Protein AF-A0A2V7YXL9-F1 (afdb_monomer_lite)

Structure (mmCIF, N/CA/C/O backbone):
data_AF-A0A2V7YXL9-F1
#
_entry.id   AF-A0A2V7YXL9-F1
#
loop_
_atom_site.group_PDB
_atom_site.id
_atom_site.type_symbol
_atom_site.label_atom_id
_atom_site.label_alt_id
_atom_site.label_comp_id
_atom_site.label_asym_id
_atom_site.label_entity_id
_atom_site.label_seq_id
_atom_site.pdbx_PDB_ins_code
_atom_site.Cartn_x
_atom_site.Cartn_y
_atom_site.Cartn_z
_atom_site.occupancy
_atom_site.B_iso_or_equiv
_atom_site.auth_seq_id
_atom_site.auth_comp_id
_atom_site.auth_asym_id
_atom_site.auth_atom_id
_atom_site.pdbx_PDB_model_num
ATOM 1 N N . MET A 1 1 ? -18.462 0.810 14.768 1.00 52.62 1 MET A N 1
ATOM 2 C CA . MET A 1 1 ? -18.452 -0.130 13.633 1.00 52.62 1 MET A CA 1
ATOM 3 C C . MET A 1 1 ? -19.835 -0.167 12.979 1.00 52.62 1 MET A C 1
ATOM 5 O O . MET A 1 1 ? -20.637 -1.012 13.337 1.00 52.62 1 MET A O 1
ATOM 9 N N . PRO A 1 2 ? -20.152 0.771 12.074 1.00 54.00 2 PRO A N 1
ATOM 10 C CA . PRO A 1 2 ? -21.387 0.750 11.287 1.00 54.00 2 PRO A CA 1
ATOM 11 C C . PRO A 1 2 ? -21.345 -0.283 10.145 1.00 54.00 2 PRO A C 1
ATOM 13 O O . PRO A 1 2 ? -22.383 -0.828 9.792 1.00 54.00 2 PRO A O 1
ATOM 16 N N . GLY A 1 3 ? -20.158 -0.626 9.623 1.00 59.62 3 GLY A N 1
ATOM 17 C CA . GLY A 1 3 ? -20.013 -1.619 8.546 1.00 59.62 3 GLY A CA 1
ATOM 18 C C . GLY A 1 3 ? -20.496 -3.028 8.913 1.00 59.62 3 GLY A C 1
ATOM 19 O O . GLY A 1 3 ? -21.124 -3.679 8.091 1.00 59.62 3 GLY A O 1
ATOM 20 N N . LEU A 1 4 ? -20.303 -3.466 10.165 1.00 66.38 4 LEU A N 1
ATOM 21 C CA . LEU A 1 4 ? -20.813 -4.759 10.658 1.00 66.38 4 LEU A CA 1
ATOM 22 C C . LEU A 1 4 ? -22.345 -4.824 10.674 1.00 66.38 4 LEU A C 1
ATOM 24 O O . LEU A 1 4 ? -22.915 -5.871 10.393 1.00 66.38 4 LEU A O 1
ATOM 28 N N . ILE A 1 5 ? -23.005 -3.705 10.988 1.00 70.62 5 ILE A N 1
ATOM 29 C CA . ILE A 1 5 ? -24.471 -3.624 11.027 1.00 70.62 5 ILE A CA 1
ATOM 30 C C . ILE A 1 5 ? -25.033 -3.735 9.605 1.00 70.62 5 ILE A C 1
ATOM 32 O O . ILE A 1 5 ? -26.008 -4.443 9.384 1.00 70.62 5 ILE A O 1
ATOM 36 N N . LEU A 1 6 ? -24.379 -3.089 8.633 1.00 70.38 6 LEU A N 1
ATOM 37 C CA . LEU A 1 6 ? -24.754 -3.163 7.218 1.00 70.38 6 LEU A CA 1
ATOM 38 C C . LEU A 1 6 ? -24.442 -4.531 6.590 1.00 70.38 6 LEU A C 1
ATOM 40 O O . LEU A 1 6 ? -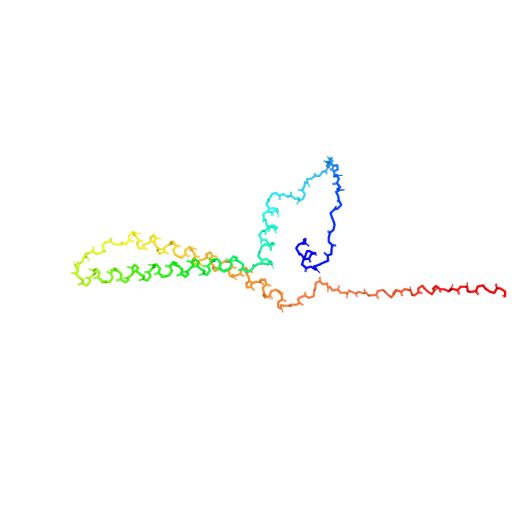25.187 -4.987 5.730 1.00 70.38 6 LEU A O 1
ATOM 44 N N . TRP A 1 7 ? -23.383 -5.214 7.039 1.00 70.69 7 TRP A N 1
ATOM 45 C CA . TRP A 1 7 ? -23.030 -6.558 6.564 1.00 70.69 7 TRP A CA 1
ATOM 46 C C . TRP A 1 7 ? -24.044 -7.636 6.981 1.00 70.69 7 TRP A C 1
ATOM 48 O O . TRP A 1 7 ? -24.131 -8.675 6.336 1.00 70.69 7 TRP A O 1
ATOM 58 N N . GLY A 1 8 ? -24.850 -7.382 8.019 1.00 77.94 8 GLY A N 1
ATOM 59 C CA . GLY A 1 8 ? -25.895 -8.304 8.473 1.00 77.94 8 GLY A CA 1
ATOM 60 C C . GLY A 1 8 ? -27.071 -8.486 7.501 1.00 77.94 8 GLY A C 1
ATOM 61 O O . GLY A 1 8 ? -27.855 -9.406 7.695 1.00 77.94 8 GLY A O 1
ATOM 62 N N . GLY A 1 9 ? -27.219 -7.637 6.474 1.00 81.50 9 GLY A N 1
ATOM 63 C CA . GLY A 1 9 ? -28.228 -7.802 5.411 1.00 81.50 9 GLY A CA 1
ATOM 64 C C . GLY A 1 9 ? -29.686 -7.543 5.818 1.00 81.50 9 GLY A C 1
ATOM 65 O O . GLY A 1 9 ? -30.596 -7.749 5.019 1.00 81.50 9 GLY A O 1
ATOM 66 N N . PHE A 1 10 ? -29.927 -7.086 7.046 1.00 85.62 10 PHE A N 1
ATOM 67 C CA . PHE A 1 10 ? -31.263 -6.766 7.545 1.00 85.62 10 PHE A CA 1
ATOM 68 C C . PHE A 1 10 ? -31.799 -5.451 6.957 1.00 85.62 10 PHE A C 1
ATOM 70 O O . PHE A 1 10 ? -31.010 -4.578 6.589 1.00 85.62 10 PHE A O 1
ATOM 77 N N . PRO A 1 11 ? -33.132 -5.261 6.906 1.00 84.50 11 PRO A N 1
ATOM 78 C CA . PRO A 1 11 ? -33.712 -3.981 6.520 1.00 84.50 11 PRO A CA 1
ATOM 79 C C . PRO A 1 11 ? -33.295 -2.888 7.513 1.00 84.50 11 PRO A C 1
ATOM 81 O O . PRO A 1 11 ? -33.553 -2.985 8.713 1.00 84.50 11 PRO A O 1
ATOM 84 N N . VAL A 1 12 ? -32.645 -1.838 7.006 1.00 84.44 12 VAL A N 1
ATOM 85 C CA . VAL A 1 12 ? -32.183 -0.689 7.796 1.00 84.44 12 VAL A CA 1
ATOM 86 C C . VAL A 1 12 ? -33.057 0.519 7.483 1.00 84.44 12 VAL A C 1
ATOM 88 O O . VAL A 1 12 ? -33.291 0.832 6.319 1.00 84.44 12 VAL A O 1
ATOM 91 N N . THR A 1 13 ? -33.500 1.227 8.521 1.00 88.38 13 THR A N 1
ATOM 92 C CA . THR A 1 13 ? -34.171 2.526 8.393 1.00 88.38 13 THR A CA 1
ATOM 93 C C . THR A 1 13 ? -33.382 3.600 9.138 1.00 88.38 13 THR A C 1
ATOM 95 O O . THR A 1 13 ? -32.772 3.329 10.175 1.00 88.38 13 THR A O 1
ATOM 98 N N . LEU A 1 14 ? -33.355 4.816 8.595 1.00 87.75 14 LEU A N 1
ATOM 99 C CA . LEU A 1 14 ? -32.665 5.962 9.183 1.00 87.75 14 LEU A CA 1
ATOM 100 C C . LEU A 1 14 ? -33.693 6.839 9.893 1.00 87.75 14 LEU A C 1
ATOM 102 O O . LEU A 1 14 ? -34.594 7.377 9.256 1.00 87.75 14 LEU A O 1
ATOM 106 N N . VAL A 1 15 ? -33.541 7.004 11.206 1.00 91.00 15 VAL A N 1
ATOM 107 C CA . VAL A 1 15 ? -34.381 7.915 11.991 1.00 91.00 15 VAL A CA 1
ATOM 108 C C . VAL A 1 15 ? -33.640 9.247 12.124 1.00 91.00 15 VAL A C 1
ATOM 110 O O . VAL A 1 15 ? -32.599 9.283 12.789 1.00 91.00 15 VAL A O 1
ATOM 113 N N . PRO A 1 16 ? -34.107 10.331 11.476 1.00 90.44 16 PRO A N 1
ATOM 114 C CA . PRO A 1 16 ? -33.462 11.628 11.596 1.00 90.44 16 PRO A CA 1
ATOM 115 C C . PRO A 1 16 ? -33.599 12.145 13.031 1.00 90.44 16 PRO A C 1
ATOM 117 O O . PRO A 1 16 ? -34.661 12.064 13.645 1.00 90.44 16 PRO A O 1
ATOM 120 N N . TYR A 1 17 ? -32.504 12.674 13.567 1.00 91.19 17 TYR A N 1
ATOM 121 C CA . TYR A 1 17 ? -32.454 13.278 14.892 1.00 91.19 17 TYR A CA 1
ATOM 122 C C . TYR A 1 17 ? -31.559 14.510 14.839 1.00 91.19 17 TYR A C 1
ATOM 124 O O . TYR A 1 17 ? -30.385 14.414 14.468 1.00 91.19 17 TYR A O 1
ATOM 132 N N . GLU A 1 18 ? -32.095 15.661 15.230 1.00 88.50 18 GLU A N 1
ATOM 133 C CA . GLU A 1 18 ? -31.297 16.868 15.407 1.00 88.50 18 GLU A CA 1
ATOM 134 C C . GLU A 1 18 ? -30.665 16.878 16.795 1.00 88.50 18 GLU A C 1
ATOM 136 O O . GLU A 1 18 ? -31.336 16.852 17.827 1.00 88.50 18 GLU A O 1
ATOM 141 N N . ARG A 1 19 ? -29.332 16.918 16.819 1.00 83.31 19 ARG A N 1
ATOM 142 C CA . ARG A 1 19 ? -28.575 17.118 18.053 1.00 83.31 19 ARG A CA 1
ATOM 143 C C . ARG A 1 19 ? -28.387 18.603 18.306 1.00 83.31 19 ARG A C 1
ATOM 145 O O . ARG A 1 19 ? -27.758 19.283 17.500 1.00 83.31 19 ARG A O 1
ATOM 152 N N . THR A 1 20 ? -28.796 19.063 19.481 1.00 84.56 20 THR A N 1
ATOM 153 C CA . THR A 1 20 ? -28.427 20.390 19.980 1.00 84.56 20 THR A CA 1
ATOM 154 C C . THR A 1 20 ? -26.905 20.506 20.109 1.00 84.56 20 THR A C 1
ATOM 156 O O . THR A 1 20 ? -26.217 19.548 20.489 1.00 84.56 20 THR A O 1
ATOM 159 N N . ALA A 1 21 ? -26.364 21.681 19.780 1.00 80.81 21 ALA A N 1
ATOM 160 C CA . ALA A 1 21 ? -24.950 21.975 19.969 1.00 80.81 21 ALA A C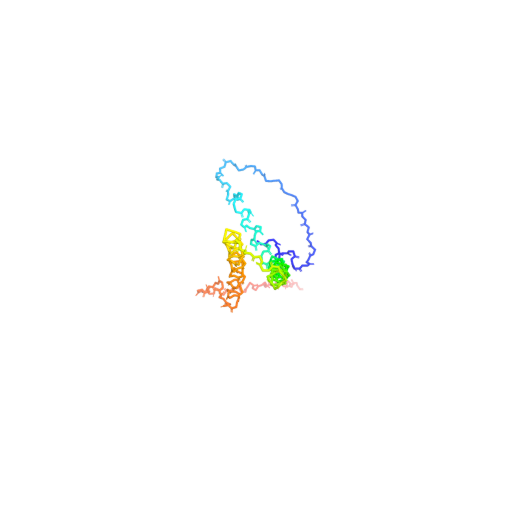A 1
ATOM 161 C C . ALA A 1 21 ? -24.574 21.831 21.454 1.00 80.81 21 ALA A C 1
ATOM 163 O O . ALA A 1 21 ? -25.312 22.256 22.340 1.00 80.81 21 ALA A O 1
ATOM 164 N N . ARG A 1 22 ? -23.428 21.199 21.734 1.00 81.50 22 ARG A N 1
ATOM 165 C CA . ARG A 1 22 ? -22.941 21.055 23.112 1.00 81.50 22 ARG A CA 1
ATOM 166 C C . ARG A 1 22 ? -22.476 22.412 23.630 1.00 81.50 22 ARG A C 1
ATOM 168 O O . ARG A 1 22 ? -21.664 23.055 22.974 1.00 81.50 22 ARG A O 1
ATOM 175 N N . THR A 1 23 ? -22.946 22.790 24.813 1.00 77.31 23 THR A N 1
ATOM 176 C CA . THR A 1 23 ? -22.503 23.981 25.551 1.00 77.31 23 THR A CA 1
ATOM 177 C C . THR A 1 23 ? -21.172 23.757 26.269 1.00 77.31 23 THR A C 1
ATOM 179 O O . THR A 1 23 ? -20.389 24.691 26.398 1.00 77.31 23 THR A O 1
ATOM 182 N N . GLU A 1 24 ? -20.865 22.514 26.662 1.00 77.88 24 GLU A N 1
ATOM 183 C CA . GLU A 1 24 ? -19.635 22.171 27.381 1.00 77.88 24 GLU A CA 1
ATOM 184 C C . GLU A 1 24 ? -18.916 20.940 26.805 1.00 77.88 24 GLU A C 1
ATOM 186 O O . GLU A 1 24 ? -19.520 19.980 26.311 1.00 77.88 24 GLU A O 1
ATOM 191 N N . GLY A 1 25 ? -17.584 20.966 26.906 1.00 77.50 25 GLY A N 1
ATOM 192 C CA . GLY A 1 25 ? -16.694 19.887 26.484 1.00 77.50 25 GLY A CA 1
ATOM 193 C C . GLY A 1 25 ? -16.240 19.963 25.022 1.00 77.50 25 GLY A C 1
ATOM 194 O O . GLY A 1 25 ? -16.888 20.526 24.144 1.00 77.50 25 GLY A O 1
ATOM 195 N N . ARG A 1 26 ? -15.082 19.356 24.733 1.00 76.00 26 ARG A N 1
ATOM 196 C CA . ARG A 1 26 ? -14.544 19.263 23.366 1.00 76.00 26 ARG A CA 1
ATOM 197 C C . ARG A 1 26 ? -15.094 18.033 22.651 1.00 76.00 26 ARG A C 1
ATOM 199 O O . ARG A 1 26 ? -15.252 16.961 23.242 1.00 76.00 26 ARG A O 1
ATOM 206 N N . SER A 1 27 ? -15.338 18.158 21.347 1.00 78.06 27 SER A N 1
ATOM 207 C CA . SER A 1 27 ? -15.705 17.010 20.517 1.00 78.06 27 SER A CA 1
ATOM 208 C C . SER A 1 27 ? -14.636 15.920 20.625 1.00 78.06 27 SER A C 1
ATOM 210 O O . SER A 1 27 ? -13.482 16.112 20.244 1.00 78.06 27 SER A O 1
ATOM 212 N N . ARG A 1 28 ? -15.032 14.725 21.084 1.00 78.19 28 ARG A N 1
ATOM 213 C CA . ARG A 1 28 ? -14.165 13.539 21.023 1.00 78.19 28 ARG A CA 1
ATOM 214 C C . ARG A 1 28 ? -13.928 13.069 19.584 1.00 78.19 28 ARG A C 1
ATOM 216 O O . ARG A 1 28 ? -13.102 12.177 19.403 1.00 78.19 28 ARG A O 1
ATOM 223 N N . TRP A 1 29 ? -14.609 13.653 18.595 1.00 82.00 29 TRP A N 1
ATOM 224 C CA . TRP A 1 29 ? -14.569 13.292 17.180 1.00 82.00 29 TRP A CA 1
ATOM 225 C C . TRP A 1 29 ? -13.835 14.362 16.362 1.00 82.00 29 TRP A C 1
ATOM 227 O O . TRP A 1 29 ? -14.442 15.246 15.758 1.00 82.00 29 TRP A O 1
ATOM 237 N N . THR A 1 30 ? -12.505 14.299 16.392 1.00 87.69 30 THR A N 1
ATOM 238 C CA . THR A 1 30 ? -11.615 15.178 15.622 1.00 87.69 30 THR A CA 1
ATOM 239 C C . THR A 1 30 ? -11.428 14.664 14.194 1.00 87.69 30 THR A C 1
ATOM 241 O O . THR A 1 30 ? -11.667 13.489 13.913 1.00 87.69 30 THR A O 1
ATOM 244 N N . PHE A 1 31 ? -10.963 15.524 13.282 1.00 86.38 31 PHE A N 1
ATOM 245 C CA . PHE A 1 31 ? -10.697 15.145 11.888 1.00 86.38 31 PHE A CA 1
ATOM 246 C C . PHE A 1 31 ? -9.723 13.960 11.771 1.00 86.38 31 PHE A C 1
ATOM 248 O O . PHE A 1 31 ? -10.017 12.994 11.075 1.00 86.38 31 PHE A O 1
ATOM 255 N N . ALA A 1 32 ? -8.638 13.954 12.552 1.00 86.44 32 ALA A N 1
ATOM 256 C CA . ALA A 1 32 ? -7.692 12.835 12.591 1.00 86.44 32 ALA A CA 1
ATOM 257 C C . ALA A 1 32 ? -8.362 11.494 12.952 1.00 86.44 32 ALA A C 1
ATOM 259 O O . ALA A 1 32 ? -8.060 10.460 12.360 1.00 86.44 32 ALA A O 1
ATOM 260 N N . LYS A 1 33 ? -9.331 11.505 13.880 1.00 85.69 33 LYS A N 1
ATOM 261 C CA . LYS A 1 33 ? -10.093 10.299 14.240 1.00 85.69 33 LYS A CA 1
ATOM 262 C C . LYS A 1 33 ? -11.038 9.856 13.128 1.00 85.69 33 LYS A C 1
ATOM 264 O O . LYS A 1 33 ? -11.213 8.656 12.959 1.00 85.69 33 LYS A O 1
ATOM 269 N N . LYS A 1 34 ? -11.601 10.794 12.356 1.00 86.25 34 LYS A N 1
ATOM 270 C CA . LYS A 1 34 ? -12.410 10.482 11.165 1.00 86.25 34 LYS A CA 1
ATOM 271 C C . LYS A 1 34 ? -11.574 9.790 10.089 1.00 86.25 34 LYS A C 1
ATOM 273 O O . LYS A 1 34 ? -12.002 8.764 9.576 1.00 86.25 34 LYS A O 1
ATOM 278 N N . VAL A 1 35 ? -10.381 10.314 9.795 1.00 86.69 35 VAL A N 1
ATOM 279 C CA . VAL A 1 35 ? -9.464 9.721 8.805 1.00 86.69 35 VAL A CA 1
ATOM 280 C C . VAL A 1 35 ? -9.027 8.331 9.248 1.00 86.69 35 VAL A C 1
ATOM 282 O O . VAL A 1 35 ? -9.180 7.379 8.489 1.00 86.69 35 VAL A O 1
ATOM 285 N N . LYS A 1 36 ? -8.576 8.186 10.502 1.00 86.00 36 LYS A N 1
ATOM 286 C CA . LYS A 1 36 ? -8.222 6.876 11.060 1.00 86.00 36 LYS A CA 1
ATOM 287 C C . LYS A 1 36 ? -9.381 5.885 10.930 1.00 86.00 36 LYS A C 1
ATOM 289 O O . LYS A 1 36 ? -9.195 4.774 10.457 1.00 86.00 36 LYS A O 1
ATOM 294 N N . PHE A 1 37 ? -10.585 6.309 11.304 1.00 83.81 37 PHE A N 1
ATOM 295 C CA . PHE A 1 37 ? -11.778 5.474 11.232 1.00 83.81 37 PHE A CA 1
ATOM 296 C C . PHE A 1 37 ? -12.129 5.039 9.801 1.00 83.81 37 PHE A C 1
ATOM 298 O O . PHE A 1 37 ? -12.546 3.899 9.592 1.00 83.81 37 PHE A O 1
ATOM 305 N N . PHE A 1 38 ? -11.956 5.925 8.818 1.00 84.50 38 PHE A N 1
ATOM 306 C CA . PHE A 1 38 ? -12.140 5.594 7.407 1.00 84.50 38 PHE A CA 1
ATOM 307 C C . PHE A 1 38 ? -11.119 4.552 6.940 1.00 84.50 38 PHE A C 1
ATOM 309 O O . PHE A 1 38 ? -11.515 3.525 6.394 1.00 84.50 38 PHE A O 1
ATOM 316 N N . VAL A 1 39 ? -9.832 4.776 7.222 1.00 82.62 39 VAL A N 1
ATOM 317 C CA . VAL A 1 39 ? -8.747 3.842 6.879 1.00 82.62 39 VAL A CA 1
ATOM 318 C C . VAL A 1 39 ? -8.988 2.471 7.514 1.00 82.62 39 VAL A C 1
ATOM 320 O O . VAL A 1 39 ? -8.966 1.461 6.815 1.00 82.62 39 VAL A O 1
ATOM 323 N N . ASP A 1 40 ? -9.323 2.435 8.806 1.00 82.19 40 ASP A N 1
ATOM 324 C CA . ASP A 1 40 ? -9.635 1.195 9.521 1.00 82.19 40 ASP A CA 1
ATOM 325 C C . ASP A 1 40 ? -10.817 0.449 8.897 1.00 82.19 40 ASP A C 1
ATOM 327 O O . ASP A 1 40 ? -10.772 -0.777 8.789 1.00 82.19 40 ASP A O 1
ATOM 331 N N . SER A 1 41 ? -11.847 1.177 8.456 1.00 80.38 41 SER A N 1
ATOM 332 C CA . SER A 1 41 ? -13.027 0.593 7.811 1.00 80.38 41 SER A CA 1
ATOM 333 C C . SER A 1 41 ? -12.697 0.022 6.430 1.00 80.38 41 SER A C 1
ATOM 335 O O . SER A 1 41 ? -13.074 -1.108 6.138 1.00 80.38 41 SER A O 1
ATOM 337 N N . VAL A 1 42 ? -11.961 0.755 5.589 1.00 80.19 42 VAL A N 1
ATOM 338 C CA . VAL A 1 42 ? -11.578 0.278 4.249 1.00 80.19 42 VAL A CA 1
ATOM 339 C C . VAL A 1 42 ? -10.710 -0.976 4.344 1.00 80.19 42 VAL A C 1
ATOM 341 O O . VAL A 1 42 ? -10.986 -1.952 3.655 1.00 80.19 42 VAL A O 1
ATOM 344 N N . ILE A 1 43 ? -9.712 -0.978 5.232 1.00 80.12 43 ILE A N 1
ATOM 345 C CA . ILE A 1 43 ? -8.800 -2.117 5.413 1.00 80.12 43 ILE A CA 1
ATOM 346 C C . ILE A 1 43 ? -9.530 -3.333 6.000 1.00 80.12 43 ILE A C 1
ATOM 348 O O . ILE A 1 43 ? -9.236 -4.466 5.638 1.00 80.12 43 ILE A O 1
ATOM 352 N N . SER A 1 44 ? -10.490 -3.124 6.908 1.00 75.88 44 SER A N 1
ATOM 353 C CA . SER A 1 44 ? -11.173 -4.235 7.581 1.00 75.88 44 SER A CA 1
ATOM 354 C C . SER A 1 44 ? -12.228 -4.933 6.720 1.00 75.88 44 SER A C 1
ATOM 356 O O . SER A 1 44 ? -12.538 -6.089 6.995 1.00 75.88 44 SER A O 1
ATOM 358 N N . PHE A 1 45 ? -12.804 -4.249 5.727 1.00 71.81 45 PHE A N 1
ATOM 359 C CA . PHE A 1 45 ? -13.894 -4.786 4.900 1.00 71.81 45 PHE A CA 1
ATOM 360 C C . PHE A 1 45 ? -13.512 -4.989 3.427 1.00 71.81 45 PHE A C 1
ATOM 362 O O . PHE A 1 45 ? -14.347 -5.443 2.648 1.00 71.81 45 PHE A O 1
ATOM 369 N N . SER A 1 46 ? -12.286 -4.650 3.012 1.00 78.19 46 SER A N 1
ATOM 370 C CA . SER A 1 46 ? -11.885 -4.741 1.608 1.00 78.19 46 SER A CA 1
ATOM 371 C C . SER A 1 46 ? -10.442 -5.195 1.424 1.00 78.19 46 SER A C 1
ATOM 373 O O . SER A 1 46 ? -9.524 -4.652 2.023 1.00 78.19 46 SER A O 1
ATOM 375 N N . TYR A 1 47 ? -10.235 -6.128 0.494 1.00 79.56 47 TYR A N 1
ATOM 376 C CA . TYR A 1 47 ? -8.910 -6.513 -0.009 1.00 79.56 47 TYR A CA 1
ATOM 377 C C . TYR A 1 47 ? -8.411 -5.595 -1.133 1.00 79.56 47 TYR A C 1
ATOM 379 O O . TYR A 1 47 ? -7.344 -5.834 -1.705 1.00 79.56 47 TYR A O 1
ATOM 387 N N . ALA A 1 48 ? -9.181 -4.560 -1.492 1.00 82.44 48 ALA A N 1
ATOM 388 C CA . ALA A 1 48 ? -8.845 -3.675 -2.598 1.00 82.44 48 ALA A CA 1
ATOM 389 C C . ALA A 1 48 ? -7.438 -3.064 -2.456 1.00 82.44 48 ALA A C 1
ATOM 391 O O . ALA A 1 48 ? -6.668 -3.224 -3.400 1.00 82.44 48 ALA A O 1
ATOM 392 N N . PRO A 1 49 ? -7.038 -2.444 -1.323 1.00 82.31 49 PRO A N 1
ATOM 393 C CA . PRO A 1 49 ? -5.738 -1.772 -1.220 1.00 82.31 49 PRO A CA 1
ATOM 394 C C . PRO A 1 49 ? -4.560 -2.696 -1.542 1.00 82.31 49 PRO A C 1
ATOM 396 O O . PRO A 1 49 ? -3.651 -2.316 -2.276 1.00 82.31 49 PRO A O 1
ATOM 399 N N . LEU A 1 50 ? -4.625 -3.938 -1.055 1.00 85.31 50 LEU A N 1
ATOM 400 C CA . LEU A 1 50 ? -3.610 -4.951 -1.314 1.00 85.31 50 LEU A CA 1
ATOM 401 C C . LEU A 1 50 ? -3.555 -5.312 -2.806 1.00 85.31 50 LEU A C 1
ATOM 403 O O . LEU A 1 50 ? -2.482 -5.342 -3.400 1.00 85.31 50 LEU A O 1
ATOM 407 N N . ARG A 1 51 ? -4.720 -5.506 -3.437 1.00 86.38 51 ARG A N 1
ATOM 408 C CA . ARG A 1 51 ? -4.818 -5.842 -4.863 1.00 86.38 51 ARG A CA 1
ATOM 409 C C . ARG A 1 51 ? -4.325 -4.710 -5.767 1.00 86.38 51 ARG A C 1
ATOM 411 O O . ARG A 1 51 ? -3.646 -4.987 -6.751 1.00 86.38 51 ARG A O 1
ATOM 418 N N . TRP A 1 52 ? -4.610 -3.452 -5.422 1.00 87.50 52 TRP A N 1
ATOM 419 C CA . TRP A 1 52 ? -4.088 -2.280 -6.137 1.00 87.50 52 TRP A CA 1
ATOM 420 C C . TRP A 1 52 ? -2.559 -2.235 -6.098 1.00 87.50 52 TRP A C 1
ATOM 422 O O . TRP A 1 52 ? -1.933 -2.052 -7.140 1.00 87.50 52 TRP A O 1
ATOM 432 N N . MET A 1 53 ? -1.954 -2.467 -4.928 1.00 88.50 53 MET A N 1
ATOM 433 C CA . MET A 1 53 ? -0.495 -2.526 -4.791 1.00 88.50 53 MET A CA 1
ATOM 434 C C . MET A 1 53 ? 0.117 -3.672 -5.601 1.00 88.50 53 MET A C 1
ATOM 436 O O . MET A 1 53 ? 1.114 -3.462 -6.289 1.00 88.50 53 MET A O 1
ATOM 440 N N . SER A 1 54 ? -0.493 -4.862 -5.589 1.00 87.69 54 SER A N 1
ATOM 441 C CA . SER A 1 54 ? -0.016 -5.998 -6.386 1.00 87.69 54 SER A CA 1
ATOM 442 C C . SER A 1 54 ? -0.073 -5.725 -7.891 1.00 87.69 54 SER A C 1
ATOM 444 O O . SER A 1 54 ? 0.886 -6.020 -8.601 1.00 87.69 54 SER A O 1
ATOM 446 N N . VAL A 1 55 ? -1.167 -5.134 -8.387 1.00 91.62 55 VAL A N 1
ATOM 447 C CA . VAL A 1 55 ? -1.307 -4.780 -9.810 1.00 91.62 55 VAL A CA 1
ATOM 448 C C . VAL A 1 55 ? -0.310 -3.689 -10.199 1.00 91.62 55 VAL A C 1
ATOM 450 O O . VAL A 1 55 ? 0.373 -3.824 -11.211 1.00 91.62 55 VAL A O 1
ATOM 453 N N . ALA A 1 56 ? -0.170 -2.643 -9.381 1.00 90.50 56 ALA A N 1
ATOM 454 C CA . ALA A 1 56 ? 0.810 -1.586 -9.617 1.00 90.50 56 ALA A CA 1
ATOM 455 C C . ALA A 1 56 ? 2.243 -2.142 -9.655 1.00 90.50 56 ALA A C 1
ATOM 457 O O . ALA A 1 56 ? 3.003 -1.821 -10.567 1.00 90.50 56 ALA A O 1
ATOM 458 N N . GLY A 1 57 ? 2.592 -3.027 -8.716 1.00 89.56 57 GLY A N 1
ATOM 459 C CA . GLY A 1 57 ? 3.884 -3.710 -8.686 1.00 89.56 57 GLY A CA 1
ATOM 460 C C . GLY A 1 57 ? 4.131 -4.579 -9.921 1.00 89.56 57 GLY A C 1
ATOM 461 O O . GLY A 1 57 ? 5.222 -4.533 -10.484 1.00 89.56 57 GLY A O 1
ATOM 462 N N . ALA A 1 58 ? 3.119 -5.314 -10.393 1.00 90.69 58 ALA A N 1
ATOM 463 C CA . ALA A 1 58 ? 3.223 -6.133 -11.601 1.00 90.69 58 ALA A CA 1
ATOM 464 C C . ALA A 1 58 ? 3.455 -5.287 -12.865 1.00 90.69 58 ALA A C 1
ATOM 466 O O . ALA A 1 58 ? 4.307 -5.628 -13.685 1.00 90.69 58 ALA A O 1
ATOM 467 N N . ILE A 1 59 ? 2.747 -4.159 -13.001 1.00 93.44 59 ILE A N 1
ATOM 468 C CA . ILE A 1 59 ? 2.939 -3.217 -14.114 1.00 93.44 59 ILE A CA 1
ATOM 469 C C . ILE A 1 59 ? 4.353 -2.625 -14.073 1.00 93.44 59 ILE A C 1
ATOM 471 O O . ILE A 1 59 ? 5.042 -2.615 -15.093 1.00 93.44 59 ILE A O 1
ATOM 475 N N . LEU A 1 60 ? 4.814 -2.183 -12.897 1.00 91.12 60 LEU A N 1
ATOM 476 C CA . LEU A 1 60 ? 6.171 -1.658 -12.715 1.00 91.12 60 LEU A CA 1
ATOM 477 C C . LEU A 1 60 ? 7.240 -2.700 -13.065 1.00 91.12 60 LEU A C 1
ATOM 479 O O . LEU A 1 60 ? 8.203 -2.372 -13.753 1.00 91.12 60 LEU A O 1
ATOM 483 N N . ALA A 1 61 ? 7.071 -3.948 -12.624 1.00 88.69 61 ALA A N 1
ATOM 484 C CA . ALA A 1 61 ? 8.005 -5.031 -12.917 1.00 88.69 61 ALA A CA 1
ATOM 485 C C . ALA A 1 61 ? 8.076 -5.331 -14.421 1.00 88.69 61 ALA A C 1
ATOM 487 O O . ALA A 1 61 ? 9.166 -5.488 -14.969 1.00 88.69 61 ALA A O 1
ATOM 488 N N . MET A 1 62 ? 6.930 -5.348 -15.105 1.00 92.50 62 MET A N 1
ATOM 489 C CA . MET A 1 62 ? 6.866 -5.560 -16.552 1.00 92.50 62 MET A CA 1
ATOM 490 C C . MET A 1 62 ? 7.539 -4.419 -17.325 1.00 92.50 62 MET A C 1
ATOM 492 O O . MET A 1 62 ? 8.322 -4.674 -18.239 1.00 92.50 62 MET A O 1
ATOM 496 N N . ALA A 1 63 ? 7.299 -3.168 -16.921 1.00 89.94 63 ALA A N 1
ATOM 497 C CA . ALA A 1 63 ? 7.954 -2.002 -17.506 1.00 89.94 63 ALA A CA 1
ATOM 498 C C . ALA A 1 63 ? 9.476 -2.023 -17.277 1.00 89.94 63 ALA A C 1
ATOM 500 O O . ALA A 1 63 ? 10.243 -1.770 -18.205 1.00 89.94 63 ALA A O 1
ATOM 501 N N . ALA A 1 64 ? 9.921 -2.381 -16.068 1.00 88.06 64 ALA A N 1
ATOM 502 C CA . ALA A 1 64 ? 11.338 -2.510 -15.741 1.00 88.06 64 ALA A CA 1
ATOM 503 C C . ALA A 1 64 ? 12.016 -3.619 -16.560 1.00 88.06 64 ALA A C 1
ATOM 505 O O . ALA A 1 64 ? 13.121 -3.417 -17.059 1.00 88.06 64 ALA A O 1
ATOM 506 N N . PHE A 1 65 ? 11.347 -4.759 -16.754 1.00 87.56 65 PHE A N 1
ATOM 507 C CA . PHE A 1 65 ? 11.856 -5.856 -17.576 1.00 87.56 65 PHE A CA 1
ATOM 508 C C . PHE A 1 65 ? 11.980 -5.459 -19.052 1.00 87.56 65 PHE A C 1
ATOM 510 O O . PHE A 1 65 ? 13.021 -5.688 -19.665 1.00 87.56 65 PHE A O 1
ATOM 517 N N . ALA A 1 66 ? 10.961 -4.798 -19.611 1.00 91.06 66 ALA A N 1
ATOM 518 C CA . ALA A 1 66 ? 11.003 -4.290 -20.982 1.00 91.06 66 ALA A CA 1
ATOM 519 C C . ALA A 1 66 ? 12.124 -3.253 -21.176 1.00 91.06 66 ALA A C 1
ATOM 521 O O . ALA A 1 66 ? 12.865 -3.311 -22.158 1.00 91.06 66 ALA A O 1
ATOM 522 N N . TYR A 1 67 ? 12.292 -2.338 -20.216 1.00 86.19 67 TYR A N 1
ATOM 523 C CA . TYR A 1 67 ? 13.361 -1.341 -20.243 1.00 86.19 67 TYR A CA 1
ATOM 524 C C . TYR A 1 67 ? 14.753 -1.980 -20.135 1.00 86.19 67 TYR A C 1
ATOM 526 O O . TYR A 1 67 ? 15.658 -1.627 -20.891 1.00 86.19 67 TYR A O 1
ATOM 534 N N . ALA A 1 68 ? 14.923 -2.969 -19.254 1.00 84.38 68 ALA A N 1
ATOM 535 C CA . ALA A 1 68 ? 16.167 -3.722 -19.130 1.00 84.38 68 ALA A CA 1
ATOM 536 C C . ALA A 1 68 ? 16.510 -4.481 -20.4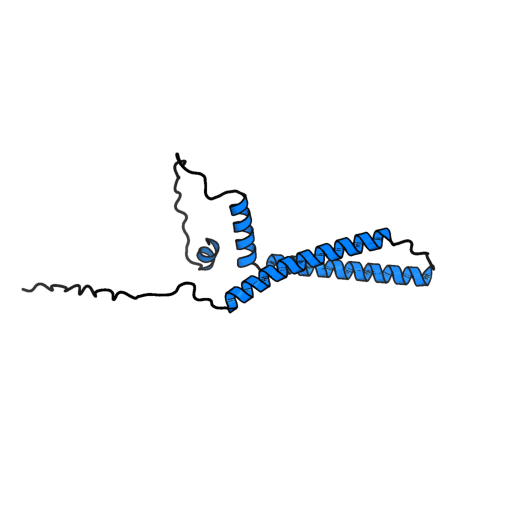24 1.00 84.38 68 ALA A C 1
ATOM 538 O O . ALA A 1 68 ? 17.648 -4.412 -20.886 1.00 84.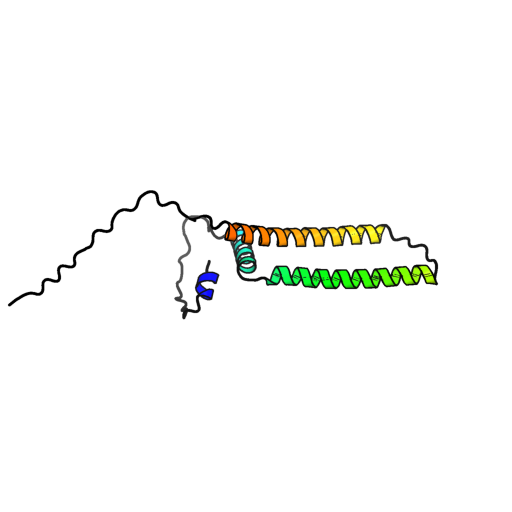38 68 ALA A O 1
ATOM 539 N N . ALA A 1 69 ? 15.531 -5.143 -21.050 1.00 87.50 69 ALA A N 1
ATOM 540 C CA . ALA A 1 69 ? 15.720 -5.830 -22.328 1.00 87.50 69 ALA A CA 1
ATOM 541 C C . ALA A 1 69 ? 16.154 -4.863 -23.445 1.00 87.50 69 ALA A C 1
ATOM 543 O O . ALA A 1 69 ? 17.071 -5.171 -24.209 1.00 87.50 69 ALA A O 1
ATOM 544 N N . LEU A 1 70 ? 15.551 -3.669 -23.500 1.00 87.38 70 LEU A N 1
ATOM 545 C CA . LEU A 1 70 ? 15.929 -2.617 -24.446 1.00 87.38 70 LEU A CA 1
AT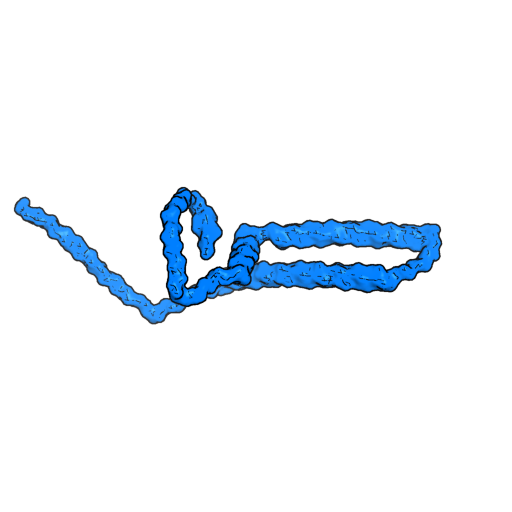OM 546 C C . LEU A 1 70 ? 17.381 -2.168 -24.229 1.00 87.38 70 LEU A C 1
ATOM 548 O O . LEU A 1 70 ? 18.139 -2.077 -25.195 1.00 87.38 70 LEU A O 1
ATOM 552 N N . LEU A 1 71 ? 17.792 -1.932 -22.978 1.00 83.56 71 LEU A N 1
ATOM 553 C CA . LEU A 1 71 ? 19.168 -1.540 -22.649 1.00 83.56 71 LEU A CA 1
ATOM 554 C C . LEU A 1 71 ? 20.194 -2.607 -23.048 1.00 83.56 71 LEU A C 1
ATOM 556 O O . LEU A 1 71 ? 21.240 -2.266 -23.601 1.00 83.56 71 LEU A O 1
ATOM 560 N N . VAL A 1 72 ? 19.893 -3.888 -22.810 1.00 84.25 72 VAL A N 1
ATOM 561 C CA . VAL A 1 72 ? 20.759 -5.007 -23.219 1.00 84.25 72 VAL A CA 1
ATOM 562 C C . VAL A 1 72 ? 20.902 -5.051 -24.741 1.00 84.25 72 VAL A C 1
ATOM 564 O O . VAL A 1 72 ? 22.019 -5.146 -25.249 1.00 84.25 72 VAL A O 1
ATOM 567 N N . LEU A 1 73 ? 19.797 -4.908 -25.478 1.00 86.62 73 LEU A N 1
ATOM 568 C CA . LEU A 1 73 ? 19.818 -4.891 -26.941 1.00 86.62 73 LEU A CA 1
ATOM 569 C C . LEU A 1 73 ? 20.643 -3.713 -27.488 1.00 86.62 73 LEU A C 1
ATOM 571 O O . LEU A 1 73 ? 21.461 -3.891 -28.391 1.00 86.62 73 LEU A O 1
ATOM 575 N N . LEU A 1 74 ? 20.478 -2.518 -26.910 1.00 84.12 74 LEU A N 1
ATOM 576 C CA . LEU A 1 74 ? 21.254 -1.331 -27.282 1.00 84.12 74 LEU A CA 1
ATOM 577 C C . LEU A 1 74 ? 22.751 -1.505 -27.006 1.00 84.12 74 LEU A C 1
ATOM 579 O O . LEU A 1 74 ? 23.572 -1.061 -27.811 1.00 84.12 74 LEU A O 1
ATOM 583 N N . LYS A 1 75 ? 23.106 -2.151 -25.889 1.00 81.56 75 LYS A N 1
ATOM 584 C CA . LYS A 1 75 ? 24.501 -2.413 -25.521 1.00 81.56 75 LYS A CA 1
ATOM 585 C C . LYS A 1 75 ? 25.181 -3.340 -26.529 1.00 81.56 75 LYS A C 1
ATOM 587 O O . LYS A 1 75 ? 26.306 -3.053 -26.919 1.00 81.56 75 LYS A O 1
ATOM 592 N N . ILE A 1 76 ? 24.493 -4.393 -26.980 1.00 84.12 76 ILE A N 1
ATOM 593 C CA . ILE A 1 76 ? 25.029 -5.355 -27.959 1.00 84.12 76 ILE A CA 1
ATOM 594 C C . ILE A 1 76 ? 25.181 -4.718 -29.350 1.00 84.12 76 ILE A C 1
ATOM 596 O O . ILE A 1 76 ? 26.156 -4.991 -30.041 1.00 84.12 76 ILE A O 1
ATOM 600 N N . LEU A 1 77 ? 24.236 -3.867 -29.768 1.00 86.75 77 LEU A N 1
ATOM 601 C CA . LEU A 1 77 ? 24.210 -3.324 -31.134 1.00 86.75 77 LEU A CA 1
ATOM 602 C C . LEU A 1 77 ? 25.061 -2.065 -31.346 1.00 86.75 77 LEU A C 1
ATOM 604 O O . LEU A 1 77 ? 25.492 -1.821 -32.471 1.00 86.75 77 LEU A O 1
ATOM 608 N N . ARG A 1 78 ? 25.233 -1.213 -30.328 1.00 75.19 78 ARG A N 1
ATOM 609 C CA . ARG A 1 78 ? 25.819 0.131 -30.511 1.00 75.19 78 ARG A CA 1
ATOM 610 C C . ARG A 1 78 ? 26.965 0.482 -29.562 1.00 75.19 78 ARG A C 1
ATOM 612 O O . ARG A 1 78 ? 27.464 1.597 -29.638 1.00 75.19 78 ARG A O 1
ATOM 619 N N . ASP A 1 79 ? 27.348 -0.429 -28.671 1.00 67.56 79 ASP A N 1
ATOM 620 C CA . ASP A 1 79 ? 28.415 -0.259 -27.674 1.00 67.56 79 ASP A CA 1
ATOM 621 C C . ASP A 1 79 ? 28.423 1.121 -26.976 1.00 67.56 79 ASP A C 1
ATOM 623 O O . ASP A 1 79 ? 29.460 1.744 -26.747 1.00 67.56 79 ASP A O 1
ATOM 627 N N . LEU A 1 80 ? 27.229 1.637 -26.644 1.00 67.06 80 LEU A N 1
ATOM 628 C CA . LEU A 1 80 ? 27.096 2.942 -25.995 1.00 67.06 80 LEU A CA 1
ATOM 629 C C . LEU A 1 80 ? 27.728 2.917 -24.586 1.00 67.06 80 LEU A C 1
ATOM 631 O O . LEU A 1 80 ? 27.470 1.981 -23.813 1.00 67.06 80 LEU A O 1
ATOM 635 N N . PRO A 1 81 ? 28.483 3.962 -24.193 1.00 66.81 81 PRO A N 1
ATOM 636 C CA . PRO A 1 81 ? 28.893 4.159 -22.810 1.00 66.81 81 PRO A CA 1
ATOM 637 C C . PRO A 1 81 ? 27.672 4.590 -21.989 1.00 66.81 81 PRO A C 1
ATOM 639 O O . PRO A 1 81 ? 27.167 5.704 -22.115 1.00 66.81 81 PRO A O 1
ATOM 642 N N . ILE A 1 82 ? 27.162 3.687 -21.153 1.00 66.25 82 ILE A N 1
ATOM 643 C CA . ILE A 1 82 ? 25.978 3.942 -20.328 1.00 66.25 82 ILE A CA 1
ATOM 644 C C . ILE A 1 82 ? 26.395 4.798 -19.121 1.00 66.25 82 ILE A C 1
ATOM 646 O O . ILE A 1 82 ? 26.707 4.278 -18.051 1.00 66.25 82 ILE A O 1
ATOM 650 N N . GLN A 1 83 ? 26.408 6.125 -19.266 1.00 67.75 83 GLN A N 1
ATOM 651 C CA . GLN A 1 83 ? 26.450 7.032 -18.114 1.00 67.75 83 GLN A CA 1
ATOM 652 C C . GLN A 1 83 ? 25.062 7.074 -17.463 1.00 67.75 83 GLN A C 1
ATOM 654 O O . GLN A 1 83 ? 24.194 7.842 -17.863 1.00 67.75 83 GLN A O 1
ATOM 659 N N . GLY A 1 84 ? 24.841 6.191 -16.484 1.00 73.38 84 GLY A N 1
ATOM 660 C CA . GLY A 1 84 ? 23.521 5.961 -15.886 1.00 73.38 84 GLY A CA 1
ATOM 661 C C . GLY A 1 84 ? 23.457 6.055 -14.362 1.00 73.38 84 GLY A C 1
ATOM 662 O O . GLY A 1 84 ? 22.432 5.691 -13.794 1.00 73.38 84 GLY A O 1
ATOM 663 N N . TRP A 1 85 ? 24.515 6.510 -13.680 1.00 77.81 85 TRP A N 1
ATOM 664 C CA . TRP A 1 85 ? 24.592 6.448 -12.211 1.00 77.81 85 TRP A CA 1
ATOM 665 C C . TRP A 1 85 ? 23.455 7.214 -11.522 1.00 77.81 85 TRP A C 1
ATOM 667 O O . TRP A 1 85 ? 22.759 6.659 -10.676 1.00 77.81 85 TRP A O 1
ATOM 677 N N . THR A 1 86 ? 23.205 8.462 -11.924 1.00 78.00 86 THR A N 1
ATOM 678 C CA . THR A 1 86 ? 22.153 9.293 -11.319 1.00 78.00 86 THR A CA 1
ATOM 679 C C . THR A 1 86 ? 20.761 8.710 -11.555 1.00 78.00 86 THR A C 1
ATOM 681 O O . THR A 1 86 ? 19.984 8.570 -10.614 1.00 78.00 86 THR A O 1
ATOM 684 N N . SER A 1 87 ? 20.451 8.297 -12.788 1.00 81.19 87 SER A N 1
ATOM 685 C CA . SER A 1 87 ? 19.173 7.651 -13.117 1.00 81.19 87 SER A CA 1
ATOM 686 C C . SER A 1 87 ? 18.990 6.316 -12.392 1.00 81.19 87 SER A C 1
ATOM 688 O O . SER A 1 87 ? 17.884 6.007 -11.955 1.00 81.19 87 SER A O 1
ATOM 690 N N . LEU A 1 88 ? 20.070 5.546 -12.218 1.00 85.19 88 LEU A N 1
ATOM 691 C CA . LEU A 1 88 ? 20.053 4.275 -11.500 1.00 85.19 88 LEU A CA 1
ATOM 692 C C . LEU A 1 88 ? 19.761 4.494 -10.015 1.00 85.19 88 LEU A C 1
ATOM 694 O O . LEU A 1 88 ? 18.894 3.823 -9.467 1.00 85.19 88 LEU A O 1
ATOM 698 N N . MET A 1 89 ? 20.432 5.458 -9.380 1.00 84.19 89 MET A N 1
ATOM 699 C CA . MET A 1 89 ? 20.211 5.779 -7.968 1.00 84.19 89 MET A CA 1
ATOM 700 C C . MET A 1 89 ? 18.782 6.268 -7.709 1.00 84.19 89 MET A C 1
ATOM 702 O O . MET A 1 89 ? 18.145 5.810 -6.762 1.00 84.19 89 MET A O 1
ATOM 706 N N . VAL A 1 90 ? 18.247 7.142 -8.570 1.00 85.38 90 VAL A N 1
ATOM 707 C CA . VAL A 1 90 ? 16.861 7.631 -8.451 1.00 85.38 90 VAL A CA 1
ATOM 708 C C . VAL A 1 90 ? 15.859 6.491 -8.617 1.00 85.38 90 VAL A C 1
ATOM 710 O O . VAL A 1 90 ? 14.947 6.360 -7.801 1.00 85.38 90 VAL A O 1
ATOM 713 N N . ALA A 1 91 ? 16.040 5.636 -9.627 1.00 87.50 91 ALA A N 1
ATOM 714 C CA . ALA A 1 91 ? 15.183 4.474 -9.832 1.00 87.50 91 ALA A CA 1
ATOM 715 C C . ALA A 1 91 ? 15.223 3.536 -8.617 1.00 87.50 91 ALA A C 1
ATOM 717 O O . ALA A 1 91 ? 14.181 3.138 -8.101 1.00 87.50 91 ALA A O 1
ATOM 718 N N . LEU A 1 92 ? 16.420 3.230 -8.115 1.00 90.56 92 LEU A N 1
ATOM 719 C CA . LEU A 1 92 ? 16.612 2.310 -7.000 1.00 90.56 92 LEU A CA 1
ATOM 720 C C . LEU A 1 92 ? 15.982 2.846 -5.708 1.00 90.56 92 LEU A C 1
ATOM 722 O O . LEU A 1 92 ? 15.281 2.102 -5.023 1.00 90.56 92 LEU A O 1
ATOM 726 N N . ALA A 1 93 ? 16.142 4.139 -5.414 1.00 90.44 93 ALA A N 1
ATOM 727 C CA . ALA A 1 93 ? 15.492 4.790 -4.278 1.00 90.44 93 ALA A CA 1
ATOM 728 C C . ALA A 1 93 ? 13.960 4.792 -4.411 1.00 90.44 93 ALA A C 1
ATOM 730 O O . ALA A 1 93 ? 13.255 4.465 -3.455 1.00 90.44 93 ALA A O 1
ATOM 731 N N . PHE A 1 94 ? 13.440 5.097 -5.604 1.00 87.94 94 PHE A N 1
ATOM 732 C CA . PHE A 1 94 ? 12.005 5.083 -5.878 1.00 87.94 94 PHE A CA 1
ATOM 733 C C . PHE A 1 94 ? 11.397 3.686 -5.691 1.00 87.94 94 PHE A C 1
ATOM 735 O O . PHE A 1 94 ? 10.439 3.526 -4.934 1.00 87.94 94 PHE A O 1
ATOM 742 N N . PHE A 1 95 ? 11.980 2.658 -6.315 1.00 88.81 95 PHE A N 1
ATOM 743 C CA . PHE A 1 95 ? 11.490 1.283 -6.193 1.00 88.81 95 PHE A CA 1
ATOM 744 C C . PHE A 1 95 ? 11.609 0.758 -4.760 1.00 88.81 95 PHE A C 1
ATOM 746 O O . PHE A 1 95 ? 10.679 0.116 -4.275 1.00 88.81 95 PHE A O 1
ATOM 753 N N . SER A 1 96 ? 12.690 1.092 -4.051 1.00 91.75 96 SER A N 1
ATOM 754 C CA . SER A 1 96 ? 12.860 0.726 -2.637 1.00 91.75 96 SER A CA 1
ATOM 755 C C . SER A 1 96 ? 11.795 1.380 -1.749 1.00 91.75 96 SER A C 1
ATOM 757 O O . SER A 1 96 ? 11.223 0.724 -0.881 1.00 91.75 96 SER A O 1
ATOM 759 N N . GLY A 1 97 ? 11.459 2.649 -1.999 1.00 90.44 97 GLY A N 1
ATOM 760 C CA . GLY A 1 97 ? 10.376 3.342 -1.299 1.00 90.44 97 GLY A CA 1
ATOM 761 C C . GLY A 1 97 ? 9.011 2.686 -1.529 1.00 90.44 97 GLY A C 1
ATOM 762 O O . GLY A 1 97 ? 8.278 2.427 -0.575 1.00 90.44 97 GLY A O 1
ATOM 763 N N . VAL A 1 98 ? 8.686 2.345 -2.781 1.00 90.12 98 VAL A N 1
ATOM 764 C CA . VAL A 1 98 ? 7.433 1.647 -3.132 1.00 90.12 98 VAL A CA 1
ATOM 765 C C . VAL A 1 98 ? 7.364 0.257 -2.489 1.00 90.12 98 VAL A C 1
ATOM 767 O O . VAL A 1 98 ? 6.309 -0.138 -1.983 1.00 90.12 98 VAL A O 1
ATOM 770 N N . GLN A 1 99 ? 8.477 -0.480 -2.457 1.00 91.00 99 GLN A N 1
ATOM 771 C CA . GLN A 1 99 ? 8.563 -1.787 -1.800 1.00 91.00 99 GLN A CA 1
ATOM 772 C C . GLN A 1 99 ? 8.339 -1.681 -0.288 1.00 91.00 99 GLN A C 1
ATOM 774 O O . GLN A 1 99 ? 7.531 -2.433 0.255 1.00 91.00 99 GLN A O 1
ATOM 779 N N . LEU A 1 100 ? 8.981 -0.721 0.388 1.00 93.81 100 LEU A N 1
ATOM 780 C CA . LEU A 1 100 ? 8.791 -0.487 1.824 1.00 93.81 100 LEU A CA 1
ATOM 781 C C . LEU A 1 100 ? 7.347 -0.099 2.161 1.00 93.81 100 LEU A C 1
ATOM 783 O O . LEU A 1 100 ? 6.788 -0.612 3.129 1.00 93.81 100 LEU A O 1
ATOM 787 N N . LEU A 1 101 ? 6.710 0.746 1.343 1.00 89.19 101 LEU A N 1
ATOM 788 C CA . LEU A 1 101 ? 5.288 1.074 1.501 1.00 89.19 101 LEU A CA 1
ATOM 789 C C . LEU A 1 101 ? 4.395 -0.160 1.336 1.00 89.19 101 LEU A C 1
ATOM 791 O O . LEU A 1 101 ? 3.478 -0.373 2.131 1.00 89.19 101 LEU A O 1
ATOM 795 N N . SER A 1 102 ? 4.681 -0.990 0.333 1.00 89.38 102 SER A N 1
ATOM 796 C CA . SER A 1 102 ? 3.936 -2.227 0.081 1.00 89.38 102 SER A CA 1
ATOM 797 C C . SER A 1 102 ? 4.074 -3.210 1.246 1.00 89.38 102 SER A C 1
ATOM 799 O O . SER A 1 102 ? 3.080 -3.780 1.693 1.00 89.38 102 SER A O 1
ATOM 801 N N . LEU A 1 103 ? 5.284 -3.355 1.796 1.00 91.69 103 LEU A N 1
ATOM 802 C CA . LEU A 1 103 ? 5.547 -4.168 2.985 1.00 91.69 103 LEU A CA 1
ATOM 803 C C . LEU A 1 103 ? 4.847 -3.621 4.231 1.00 91.69 103 LEU A C 1
ATOM 805 O O . LEU A 1 103 ? 4.313 -4.406 5.008 1.00 91.69 103 LEU A O 1
ATOM 809 N N . GLY A 1 104 ? 4.797 -2.299 4.410 1.00 90.38 104 GLY A N 1
ATOM 810 C CA . GLY A 1 104 ? 4.072 -1.672 5.517 1.00 90.38 104 GLY A CA 1
ATOM 811 C C . GLY A 1 104 ? 2.579 -2.007 5.497 1.00 90.38 104 GLY A C 1
ATOM 812 O O . GLY A 1 104 ? 2.020 -2.417 6.514 1.00 90.38 104 GLY A O 1
ATOM 813 N N . VAL A 1 105 ? 1.941 -1.915 4.325 1.00 87.75 105 VAL A N 1
ATOM 814 C CA . VAL A 1 105 ? 0.534 -2.314 4.165 1.00 87.75 105 VAL A CA 1
ATOM 815 C C . VAL A 1 105 ? 0.364 -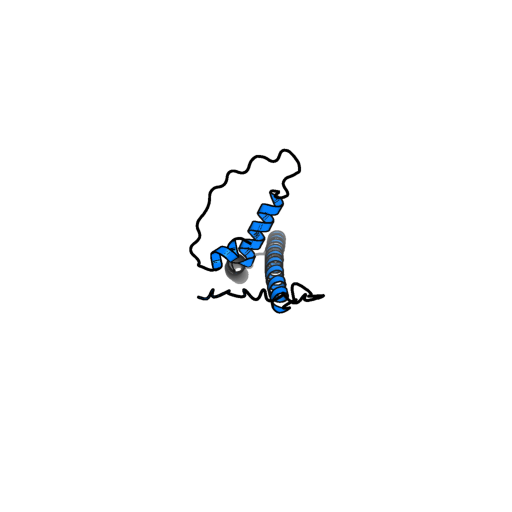3.814 4.394 1.00 87.75 105 VAL A C 1
ATOM 817 O O . VAL A 1 105 ? -0.534 -4.217 5.128 1.00 87.75 105 VAL A O 1
ATOM 820 N N . LEU A 1 106 ? 1.235 -4.649 3.828 1.00 89.75 106 LEU A N 1
ATOM 821 C CA . LEU A 1 106 ? 1.173 -6.100 4.013 1.00 89.75 106 LEU A CA 1
ATOM 822 C C . LEU A 1 106 ? 1.316 -6.486 5.496 1.00 89.75 106 LEU A C 1
ATOM 824 O O . LEU A 1 106 ? 0.567 -7.332 5.982 1.00 89.75 106 LEU A O 1
ATOM 828 N N . GLY A 1 107 ? 2.202 -5.812 6.233 1.00 90.88 107 GLY A N 1
ATOM 829 C CA . GLY A 1 107 ? 2.375 -5.973 7.676 1.00 90.88 107 GLY A CA 1
ATOM 830 C C . GLY A 1 107 ? 1.114 -5.643 8.479 1.00 90.88 107 GLY A C 1
ATOM 831 O O . GLY A 1 107 ? 0.753 -6.406 9.372 1.00 90.88 107 GLY A O 1
ATOM 832 N N . GLU A 1 108 ? 0.397 -4.572 8.126 1.00 86.88 108 GLU A N 1
ATOM 833 C CA . GLU A 1 108 ? -0.887 -4.213 8.752 1.00 86.88 108 GLU A CA 1
ATOM 834 C C . GLU A 1 108 ? -1.944 -5.315 8.547 1.00 86.88 108 GLU A C 1
ATOM 836 O O . GLU A 1 108 ? -2.614 -5.727 9.497 1.00 86.88 108 GLU A O 1
ATOM 841 N N . TYR A 1 109 ? -2.069 -5.854 7.329 1.00 87.06 109 TYR A N 1
ATOM 842 C CA . TYR A 1 109 ? -2.996 -6.962 7.055 1.00 87.06 109 TYR A CA 1
ATOM 843 C C . TYR A 1 109 ? -2.588 -8.254 7.771 1.00 87.06 109 TYR A C 1
ATOM 845 O O . TYR A 1 109 ? -3.444 -8.959 8.317 1.00 87.06 109 TYR A O 1
ATOM 853 N N . LEU A 1 110 ? -1.290 -8.565 7.799 1.00 89.44 110 LEU A N 1
ATOM 854 C CA . LEU A 1 110 ? -0.771 -9.746 8.481 1.00 89.44 110 LEU A CA 1
ATOM 855 C C . LEU A 1 110 ? -1.022 -9.657 9.988 1.00 89.44 110 LEU A C 1
ATOM 857 O O . LEU A 1 110 ? -1.507 -10.617 10.582 1.00 89.44 110 LEU A O 1
ATOM 861 N N . TRP A 1 111 ? -0.772 -8.494 10.594 1.00 87.06 111 TRP A N 1
ATOM 862 C CA . TRP A 1 111 ? -1.061 -8.247 12.003 1.00 87.06 111 TRP A CA 1
ATOM 863 C C . TRP A 1 111 ? -2.540 -8.472 12.326 1.00 87.06 111 TRP A C 1
ATOM 865 O O . TRP A 1 111 ? -2.849 -9.221 13.251 1.00 87.06 111 TRP A O 1
ATOM 875 N N . ARG A 1 112 ? -3.459 -7.904 11.531 1.00 82.75 112 ARG A N 1
ATOM 876 C CA . ARG A 1 112 ? -4.910 -8.095 11.721 1.00 82.75 112 ARG A CA 1
ATOM 877 C C . ARG A 1 112 ? -5.327 -9.558 11.600 1.00 82.75 112 ARG A C 1
ATOM 879 O O . ARG A 1 112 ? -6.142 -10.033 12.386 1.00 82.75 112 ARG A O 1
ATOM 886 N N . THR A 1 113 ? -4.747 -10.282 10.646 1.00 86.19 113 THR A N 1
ATOM 887 C CA . THR A 1 113 ? -5.028 -11.711 10.447 1.00 86.19 113 THR A CA 1
ATOM 888 C C . THR A 1 113 ? -4.520 -12.544 11.625 1.00 86.19 113 THR A C 1
ATOM 890 O O . THR A 1 113 ? -5.224 -13.425 12.112 1.00 86.19 113 THR A O 1
ATOM 893 N N . LEU A 1 114 ? -3.325 -12.236 12.137 1.00 88.00 114 LEU A N 1
ATOM 894 C CA . LEU A 1 114 ? -2.759 -12.893 13.317 1.00 88.00 114 LEU A CA 1
ATOM 895 C C . LEU A 1 114 ? -3.531 -12.568 14.601 1.00 88.00 114 LEU A C 1
ATOM 897 O O . LEU A 1 114 ? -3.628 -13.419 15.483 1.00 88.00 114 LEU A O 1
ATOM 901 N N . ASP A 1 115 ? -4.051 -11.348 14.734 1.00 85.88 115 ASP A N 1
ATOM 902 C CA . ASP A 1 115 ? -4.890 -10.954 15.869 1.00 85.88 115 ASP A CA 1
ATOM 903 C C . ASP A 1 115 ? -6.227 -11.711 15.849 1.00 85.88 115 ASP A C 1
ATOM 905 O O . ASP A 1 115 ? -6.635 -12.281 16.862 1.00 85.88 115 ASP A O 1
ATOM 909 N N . ALA A 1 116 ? -6.842 -11.846 14.667 1.00 83.25 116 ALA A N 1
ATOM 910 C CA . ALA A 1 116 ? -8.033 -12.671 14.474 1.00 83.25 116 ALA A CA 1
ATOM 911 C C . ALA A 1 116 ? -7.769 -14.162 14.767 1.00 83.25 116 ALA A C 1
ATOM 913 O O . ALA A 1 116 ? -8.568 -14.810 15.443 1.00 83.25 116 ALA A O 1
ATOM 914 N N . ALA A 1 117 ? -6.631 -14.702 14.316 1.00 87.69 117 ALA A N 1
ATOM 915 C CA . ALA A 1 117 ? -6.259 -16.102 14.531 1.00 87.69 117 ALA A CA 1
ATOM 916 C C . ALA A 1 117 ? -5.966 -16.433 16.003 1.00 87.69 117 ALA A C 1
ATOM 918 O O . ALA A 1 117 ? -6.193 -17.559 16.441 1.00 87.69 117 ALA A O 1
ATOM 919 N N . ARG A 1 118 ? -5.488 -15.459 16.788 1.00 84.44 118 ARG A N 1
ATOM 920 C CA . ARG A 1 118 ? -5.186 -15.654 18.214 1.00 84.44 118 ARG A CA 1
ATOM 921 C C . ARG A 1 118 ? -6.422 -15.822 19.099 1.00 84.44 118 ARG A C 1
ATOM 923 O O . ARG A 1 118 ? -6.243 -16.136 20.273 1.00 84.44 118 ARG A O 1
ATOM 930 N N . ALA A 1 119 ? -7.637 -15.629 18.569 1.00 75.06 119 ALA A N 1
ATOM 931 C CA . ALA A 1 119 ? -8.915 -15.868 19.253 1.00 75.06 119 ALA A CA 1
ATOM 932 C C . ALA A 1 119 ? -8.941 -15.361 20.709 1.00 75.06 119 ALA A C 1
ATOM 934 O O . ALA A 1 119 ? -9.479 -16.010 21.611 1.00 75.06 119 ALA A O 1
ATOM 935 N N . ARG A 1 120 ? -8.308 -14.208 20.965 1.00 77.81 120 ARG A N 1
ATOM 936 C CA . ARG A 1 120 ? -8.131 -13.706 22.326 1.00 77.81 120 ARG A CA 1
ATOM 937 C C . ARG A 1 120 ? -9.506 -13.364 22.888 1.00 77.81 120 ARG A C 1
ATOM 939 O O . ARG A 1 120 ? -10.190 -12.488 22.361 1.00 77.81 120 ARG A O 1
ATOM 946 N N . GLN A 1 121 ? -9.919 -14.067 23.942 1.00 75.69 121 GLN A N 1
ATOM 947 C CA . GLN A 1 121 ? -11.214 -13.830 24.574 1.00 75.69 121 GLN A CA 1
ATOM 948 C C . GLN A 1 121 ? -11.292 -12.363 25.018 1.00 75.69 121 GLN A C 1
ATOM 950 O O . GLN A 1 121 ? -10.463 -11.895 25.798 1.00 75.69 121 GLN A O 1
ATOM 955 N N . GLY A 1 122 ? -12.263 -11.622 24.476 1.00 80.38 122 GLY A N 1
ATOM 956 C CA . GLY A 1 122 ? -12.376 -10.169 24.662 1.00 80.38 122 GLY A CA 1
ATOM 957 C C . GLY A 1 122 ? -12.798 -9.739 26.069 1.00 80.38 122 GLY A C 1
ATOM 958 O O . GLY A 1 122 ? -12.862 -8.546 26.356 1.00 80.38 122 GLY A O 1
ATOM 959 N N . PHE A 1 123 ? -13.106 -10.694 26.943 1.00 84.31 123 PHE A N 1
ATOM 960 C CA . PHE A 1 123 ? -13.502 -10.462 28.321 1.00 84.31 123 PHE A CA 1
ATOM 961 C C . PHE A 1 123 ? -13.120 -11.669 29.182 1.00 84.31 123 PHE A C 1
ATOM 963 O O . PHE A 1 123 ? -13.146 -12.805 28.714 1.00 84.31 123 PHE A O 1
ATOM 970 N N . LEU A 1 124 ? -12.800 -11.420 30.452 1.00 86.94 124 LEU A N 1
ATOM 971 C CA . LEU A 1 124 ? -12.758 -12.452 31.486 1.00 86.94 124 LEU A CA 1
ATOM 972 C C . LEU A 1 124 ? -14.006 -12.312 32.356 1.00 86.94 124 LEU A C 1
ATOM 974 O O . LEU A 1 124 ? -14.286 -11.232 32.877 1.00 86.94 124 LEU A O 1
ATOM 978 N N . VAL A 1 125 ? -14.744 -13.406 32.535 1.00 87.25 125 VAL A N 1
ATOM 979 C CA . VAL A 1 125 ? -15.854 -13.452 33.492 1.00 87.25 125 VAL A CA 1
ATOM 980 C C . VAL A 1 125 ? -15.279 -13.791 34.859 1.00 87.25 125 VAL A C 1
ATOM 982 O O . VAL A 1 125 ? -14.754 -14.883 35.052 1.00 87.25 125 VAL A O 1
ATOM 985 N N . ARG A 1 126 ? -15.369 -12.850 35.803 1.00 89.19 126 ARG A N 1
ATOM 986 C CA . ARG A 1 126 ? -14.909 -13.066 37.182 1.00 89.19 126 ARG A CA 1
ATOM 987 C C . ARG A 1 126 ? -15.939 -13.813 38.027 1.00 89.19 126 ARG A C 1
ATOM 989 O O . ARG A 1 126 ? -15.569 -14.663 38.821 1.00 89.19 126 ARG A O 1
ATOM 996 N N . GLU A 1 127 ? -17.216 -13.496 37.852 1.00 90.31 127 GLU A N 1
ATOM 997 C CA . GLU A 1 127 ? -18.308 -14.082 38.626 1.00 90.31 127 GLU A CA 1
ATOM 998 C C . GLU A 1 127 ? -19.609 -14.005 37.819 1.00 90.31 127 GLU A C 1
ATOM 1000 O O . GLU A 1 127 ? -19.822 -13.055 37.060 1.00 90.31 127 GLU A O 1
ATOM 1005 N N . ARG A 1 128 ? -20.474 -15.015 37.956 1.00 85.50 128 ARG A N 1
ATOM 1006 C CA . ARG A 1 128 ? -21.767 -15.086 37.268 1.00 85.50 128 ARG A CA 1
ATOM 1007 C C . ARG A 1 128 ? -22.872 -15.154 38.317 1.00 85.50 128 ARG A C 1
ATOM 1009 O O . ARG A 1 128 ? -23.052 -16.184 38.954 1.00 85.50 128 ARG A O 1
ATOM 1016 N N . ILE A 1 129 ? -23.609 -14.060 38.489 1.00 89.81 129 ILE A N 1
ATOM 1017 C CA . ILE A 1 129 ? -24.731 -14.010 39.432 1.00 89.81 129 ILE A CA 1
ATOM 1018 C C . ILE A 1 129 ? -25.918 -14.767 38.807 1.00 89.81 129 ILE A C 1
ATOM 1020 O O . ILE A 1 129 ? -26.321 -14.422 37.688 1.00 89.81 129 ILE A O 1
ATOM 1024 N N . PRO A 1 130 ? -26.480 -15.795 39.471 1.00 84.06 130 PRO A N 1
ATOM 1025 C CA . PRO A 1 130 ? -27.629 -16.525 38.950 1.00 84.06 130 PRO A CA 1
ATOM 1026 C C . PRO A 1 130 ? -28.836 -15.588 38.831 1.00 84.06 130 PRO A C 1
ATOM 1028 O O . PRO A 1 130 ? -29.217 -14.899 39.780 1.00 84.06 130 PRO A O 1
ATOM 1031 N N . ARG A 1 131 ? -29.440 -15.542 37.638 1.00 81.38 131 ARG A N 1
ATOM 1032 C CA . ARG A 1 131 ? -30.674 -14.788 37.399 1.00 81.38 131 ARG A CA 1
ATOM 1033 C C . ARG A 1 131 ? -31.786 -15.476 38.190 1.00 81.38 131 ARG A C 1
ATOM 1035 O O . ARG A 1 131 ? -32.089 -16.627 37.904 1.00 81.38 131 ARG A O 1
ATOM 1042 N N . ARG A 1 132 ? -32.389 -14.781 39.163 1.00 75.31 132 ARG A N 1
ATOM 1043 C CA . ARG A 1 132 ? -33.610 -15.263 39.826 1.00 75.31 132 ARG A CA 1
ATOM 1044 C C . ARG A 1 132 ? -34.668 -15.499 38.754 1.00 75.31 132 ARG A C 1
ATOM 1046 O O . ARG A 1 132 ? -35.087 -14.548 38.091 1.00 75.31 132 ARG A O 1
ATOM 1053 N N . GLU A 1 133 ? -35.069 -16.752 38.578 1.00 69.62 133 GLU A N 1
ATOM 1054 C CA . GLU A 1 133 ? -36.257 -17.093 37.809 1.00 69.62 133 GLU A CA 1
ATOM 1055 C C . GLU A 1 133 ? -37.427 -16.383 38.475 1.00 69.62 133 GLU A C 1
ATOM 1057 O O . GLU A 1 133 ? -37.820 -16.688 39.599 1.00 69.62 133 GLU A O 1
ATOM 1062 N N . THR A 1 134 ? -37.928 -15.346 37.812 1.00 64.38 134 THR A N 1
ATOM 1063 C CA . THR A 1 134 ? -39.202 -14.760 38.193 1.00 64.38 134 THR A CA 1
ATOM 1064 C C . THR A 1 134 ? -40.228 -15.783 37.743 1.00 64.38 134 THR A C 1
ATOM 1066 O O . THR A 1 134 ? -40.605 -15.810 36.571 1.00 64.38 134 THR A O 1
ATOM 1069 N N . SER A 1 135 ? -40.605 -16.691 38.643 1.00 57.50 135 SER A N 1
ATOM 1070 C CA . SER A 1 135 ? -41.805 -17.491 38.478 1.00 57.50 135 SER A CA 1
ATOM 1071 C C . SER A 1 135 ? -42.951 -16.495 38.370 1.00 57.50 135 SER A C 1
ATOM 1073 O O . SER A 1 135 ? -43.452 -15.972 39.363 1.00 57.50 135 SER A O 1
ATOM 1075 N N . VAL A 1 136 ? -43.325 -16.164 37.134 1.00 64.88 136 VAL A N 1
ATOM 1076 C CA . VAL A 1 136 ? -44.611 -15.546 36.838 1.00 64.88 136 VAL A CA 1
ATOM 1077 C C . VAL A 1 136 ? -45.627 -16.619 37.201 1.00 64.88 136 VAL A C 1
ATOM 1079 O O . VAL A 1 136 ? -46.012 -17.449 36.378 1.00 64.88 136 VAL A O 1
ATOM 1082 N N . GLN A 1 137 ? -45.966 -16.660 38.489 1.00 59.66 137 GLN A N 1
ATOM 1083 C CA . GLN A 1 137 ? -47.067 -17.421 39.032 1.00 59.66 137 GLN A CA 1
ATOM 1084 C C . GLN A 1 137 ? -48.302 -16.800 38.403 1.00 59.66 137 GLN A C 1
ATOM 1086 O O . GLN A 1 137 ? -48.810 -15.764 38.820 1.00 59.66 137 GLN A O 1
ATOM 1091 N N . ARG A 1 138 ? -48.681 -17.374 37.264 1.00 59.81 138 ARG A N 1
ATOM 1092 C CA . ARG A 1 138 ? -49.918 -17.074 36.576 1.00 59.81 138 ARG A CA 1
ATOM 1093 C C . ARG A 1 138 ? -51.001 -17.596 37.507 1.00 59.81 138 ARG A C 1
ATOM 1095 O O . ARG A 1 138 ? -51.355 -18.769 37.415 1.00 59.81 138 ARG A O 1
ATOM 1102 N N . ASP A 1 139 ? -51.451 -16.740 38.420 1.00 57.19 139 ASP A N 1
ATOM 1103 C CA . ASP A 1 139 ? -52.715 -16.894 39.128 1.00 57.19 139 ASP A CA 1
ATOM 1104 C C . ASP A 1 139 ? -53.792 -17.042 38.055 1.00 57.19 139 ASP A C 1
ATOM 1106 O O . ASP A 1 139 ? -54.336 -16.080 37.511 1.00 57.19 139 ASP A O 1
ATOM 1110 N N . ARG A 1 140 ? -54.041 -18.293 37.666 1.00 57.75 140 ARG A N 1
ATOM 1111 C CA . ARG A 1 140 ? -55.305 -18.674 37.066 1.00 57.75 140 ARG A CA 1
ATOM 1112 C C . ARG A 1 140 ? -56.291 -18.596 38.215 1.00 57.75 140 ARG A C 1
ATOM 1114 O O . ARG A 1 140 ? -56.397 -19.532 39.001 1.00 57.75 140 ARG A O 1
ATOM 1121 N N . GLY A 1 141 ? -56.928 -17.436 38.332 1.00 51.28 141 GLY A N 1
ATOM 1122 C CA . GLY A 1 141 ? -58.100 -17.269 39.169 1.00 51.28 141 GLY A CA 1
ATOM 1123 C C . GLY A 1 141 ? -59.099 -18.380 38.861 1.00 51.28 141 GLY A C 1
ATOM 1124 O O . GLY A 1 141 ? -59.501 -18.558 37.711 1.00 51.28 141 GLY A O 1
ATOM 1125 N N . ALA A 1 142 ? -59.447 -19.126 39.905 1.00 50.28 142 ALA A N 1
ATOM 1126 C CA . ALA A 1 142 ? -60.774 -19.710 40.049 1.00 50.28 142 ALA A CA 1
ATOM 1127 C C . ALA A 1 142 ? -61.807 -18.558 40.051 1.00 50.28 142 ALA A C 1
ATOM 1129 O O . ALA A 1 142 ? -61.434 -17.414 40.348 1.00 50.28 142 ALA A O 1
ATOM 1130 N N . PRO A 1 143 ? -63.069 -18.795 39.673 1.00 50.16 143 PRO A N 1
ATOM 1131 C CA . PRO A 1 143 ? -63.958 -19.731 40.372 1.00 50.16 143 PRO A CA 1
ATOM 1132 C C . PRO A 1 143 ? -64.240 -21.045 39.637 1.00 50.16 143 PRO A C 1
ATOM 1134 O O . PRO A 1 143 ? -64.288 -21.043 38.386 1.00 50.16 143 PRO A O 1
#

Sequence (143 aa):
MPGLILWGGFPVTLVPYERTARTEGRSRWTFAKKVKFFVDSVISFSYAPLRWMSVAGAILAMAAFAYAALLVLLKILRDLPIQGWTSLMVALAFFSGVQLLSLGVLGEYLWRTLDAARARQGFLVRERIPRRETSVQRDRGAP

Secondary structure (DSSP, 8-state):
--HHHHHT---------PPPPPSSS--S--HHHHHHHHHHHHHHH-SHHHHHHHHHHHHHHHHHHHHHHHHHHHHHHH------HHHHHHHHHHHHHHHHHHHHHHHHHHHHHHHHHTT--S------PPP------------

Foldseek 3Di:
DVVVVVVVVDDDDDDDDDDDDDPDDDPPDDPVNVVVVVVCVCLVPDPVVLVVLVVVVVVVVVVVVVVVVVVVVCCVPPVDDPPCPVVVVVVVVVVVVSVVVSVVSVVVSVVVVVVVVVPPDPDDDPDDDDDPPPPPPPPPDDD

pLDDT: mean 81.4, std 10.02, range [50.16, 93.81]

Radius of gyration: 29.9 Å; chains: 1; bounding box: 93×44×72 Å